Protein AF-A0A431HQ38-F1 (afdb_monomer_lite)

Foldseek 3Di:
DDPVVQVVCQVQAQFWKFWDFPDDDCPPPDPVLVRQLRIFHFNDGDQQFTWGQRLAQRDIDTDGPVGTPDIGGDDDDDPPDPCNVVVVVVLVPDDPVRRDPDQDRDNPDPPDHPNDDPVVVVVVVVVVVVVVVVVVVD

Secondary structure (DSSP, 8-state):
--HHHHHHHGGGTTSEEEEEES----TT--HHHHHHTTEEEEEEE-SSEEEEE-TTT--EEEEETTTEEEEEEPP---TTSTTHHHHHHHHHHS-TTT--------SS-GGG-TT--HHHHHHHHHHHHHHHHHHHT-

pLDDT: mean 79.48, std 13.46, range [48.28, 95.94]

Sequence (138 aa):
MKLTTIKKLQQLTNKVCSVLTTSVAKGNFTDNQFADFFVGIVDEINEDGVWLRHPMTNCLSFFSINHVVAVLEEQVIDQKDEKYEEILTEVKKAPPEQQVNIIPVDIQNKNNSPYIDPDIMENLSNQAKEIRQKMIRK

Structure (mmCIF, N/CA/C/O backbone):
data_AF-A0A431HQ38-F1
#
_entry.id   AF-A0A431HQ38-F1
#
loop_
_atom_site.group_PDB
_atom_site.id
_atom_site.type_symbol
_atom_site.label_atom_id
_atom_site.label_alt_id
_atom_site.label_comp_id
_atom_site.label_asym_id
_atom_site.label_entity_id
_atom_site.label_seq_id
_atom_site.pdbx_PDB_ins_code
_atom_site.Cartn_x
_atom_site.Cartn_y
_atom_site.Cartn_z
_atom_site.occupancy
_atom_site.B_iso_or_equiv
_atom_site.auth_seq_id
_atom_site.auth_comp_id
_atom_site.auth_asym_id
_atom_site.auth_atom_id
_atom_site.pdbx_PDB_model_num
ATOM 1 N N . MET A 1 1 ? -5.292 -5.791 16.626 1.00 75.81 1 MET A N 1
ATOM 2 C CA . MET A 1 1 ? -5.382 -4.315 16.779 1.00 75.81 1 MET A CA 1
ATOM 3 C C . MET A 1 1 ? -6.708 -3.961 17.465 1.00 75.81 1 MET A C 1
ATOM 5 O O . MET A 1 1 ? -7.625 -4.763 17.369 1.00 75.81 1 MET A O 1
ATOM 9 N N . LYS A 1 2 ? -6.846 -2.843 18.198 1.00 84.06 2 LYS A N 1
ATOM 10 C CA . LYS A 1 2 ? -8.140 -2.473 18.827 1.00 84.06 2 LYS A CA 1
ATOM 11 C C . LYS A 1 2 ? -9.079 -1.829 17.795 1.00 84.06 2 LYS A C 1
ATOM 13 O O . LYS A 1 2 ? -8.612 -1.056 16.964 1.00 84.06 2 LYS A O 1
ATOM 18 N N . LEU A 1 3 ? -10.394 -2.047 17.909 1.00 81.38 3 LEU A N 1
ATOM 19 C CA . LEU A 1 3 ? -11.408 -1.458 17.011 1.00 81.38 3 LEU A CA 1
ATOM 20 C C . LEU A 1 3 ? -11.329 0.080 16.939 1.00 81.38 3 LEU A C 1
ATOM 22 O O . LEU A 1 3 ? -11.516 0.683 15.886 1.00 81.38 3 LEU A O 1
ATOM 26 N N . THR A 1 4 ? -11.005 0.732 18.056 1.00 88.94 4 THR A N 1
ATOM 27 C CA . THR A 1 4 ? -10.817 2.190 18.116 1.00 88.94 4 THR A CA 1
ATOM 28 C C . THR A 1 4 ? -9.626 2.674 17.290 1.00 88.94 4 THR A C 1
ATOM 30 O O . THR A 1 4 ? -9.673 3.777 16.752 1.00 88.94 4 THR A O 1
ATOM 33 N N . THR A 1 5 ? -8.575 1.862 17.166 1.00 88.75 5 THR A N 1
ATOM 34 C CA . THR A 1 5 ? -7.416 2.151 16.314 1.00 88.75 5 THR A CA 1
ATOM 35 C C . THR A 1 5 ? -7.789 2.024 14.841 1.00 88.75 5 THR A C 1
ATOM 37 O O . THR A 1 5 ? -7.474 2.922 14.070 1.00 88.75 5 THR A O 1
ATOM 40 N N . ILE A 1 6 ? -8.531 0.977 14.465 1.00 88.94 6 ILE A N 1
ATOM 41 C CA . ILE A 1 6 ? -8.977 0.755 13.078 1.00 88.94 6 ILE A CA 1
ATOM 42 C C . ILE A 1 6 ? -9.826 1.934 12.588 1.00 88.94 6 ILE A C 1
ATOM 44 O O . ILE A 1 6 ? -9.550 2.488 11.530 1.00 88.94 6 ILE A O 1
ATOM 48 N N . LYS A 1 7 ? -10.776 2.413 13.405 1.00 89.88 7 LYS A N 1
ATOM 49 C CA . LYS A 1 7 ? -11.588 3.599 13.070 1.00 89.88 7 LYS A CA 1
ATOM 50 C C . LYS A 1 7 ? -10.761 4.863 12.821 1.00 89.88 7 LYS A C 1
ATOM 52 O O . LYS A 1 7 ? -11.152 5.696 12.012 1.00 89.88 7 LYS A O 1
ATOM 57 N N . LYS A 1 8 ? -9.636 5.031 13.523 1.00 91.81 8 LYS A N 1
ATOM 58 C CA . LYS A 1 8 ? -8.722 6.155 13.275 1.00 91.81 8 LYS A CA 1
ATOM 59 C C . LYS A 1 8 ? -7.939 5.956 11.982 1.00 91.81 8 LYS A C 1
ATOM 61 O O . LYS A 1 8 ? -7.826 6.894 11.208 1.00 91.81 8 LYS A O 1
ATOM 66 N N . LEU A 1 9 ? -7.450 4.743 11.728 1.00 92.06 9 LEU A N 1
ATOM 67 C CA . LEU A 1 9 ? -6.717 4.427 10.500 1.00 92.06 9 LEU A CA 1
ATOM 68 C C . LEU A 1 9 ? -7.579 4.597 9.246 1.00 92.06 9 LEU A C 1
ATOM 70 O O . LEU A 1 9 ? -7.068 5.037 8.228 1.00 92.06 9 LEU A O 1
ATOM 74 N N . GLN A 1 10 ? -8.888 4.359 9.325 1.00 93.69 10 GLN A N 1
ATOM 75 C CA . GLN A 1 10 ? -9.813 4.606 8.211 1.00 93.69 10 GLN A CA 1
ATOM 76 C C . GLN A 1 10 ? -9.812 6.062 7.705 1.00 93.69 10 GLN A C 1
ATOM 78 O O . GLN A 1 10 ? -10.185 6.301 6.559 1.00 93.69 10 GLN A O 1
ATOM 83 N N . GLN A 1 11 ? -9.338 7.034 8.496 1.00 94.00 11 GLN A N 1
ATOM 84 C CA . GLN A 1 11 ? -9.140 8.421 8.044 1.00 94.00 11 GLN A CA 1
ATOM 85 C C . GLN A 1 11 ? -8.023 8.567 6.994 1.00 94.00 11 GLN A C 1
ATOM 87 O O . GLN A 1 11 ? -7.923 9.612 6.353 1.00 94.00 11 GLN A O 1
ATOM 92 N N . LEU A 1 12 ? -7.189 7.538 6.825 1.00 94.62 12 LEU A N 1
ATOM 93 C CA . LEU A 1 12 ? -6.122 7.473 5.827 1.00 94.62 12 LEU A CA 1
ATOM 94 C C . LEU A 1 12 ? -6.613 6.967 4.465 1.00 94.62 12 LEU A C 1
ATOM 96 O O . LEU A 1 12 ? -5.840 6.947 3.515 1.00 94.62 12 LEU A O 1
ATOM 100 N N . THR A 1 13 ? -7.884 6.574 4.344 1.00 95.00 13 THR A N 1
ATOM 101 C CA . THR A 1 13 ? -8.467 6.142 3.065 1.00 95.00 13 THR A CA 1
ATOM 102 C C . THR A 1 13 ? -8.339 7.248 2.013 1.00 95.00 13 THR A C 1
ATOM 104 O O . THR A 1 13 ? -8.597 8.417 2.301 1.00 95.00 13 THR A O 1
ATOM 107 N N . ASN A 1 14 ? -7.966 6.874 0.789 1.00 92.44 14 ASN A N 1
ATOM 108 C CA . ASN A 1 14 ? -7.625 7.743 -0.343 1.00 92.44 14 ASN A CA 1
ATOM 109 C C . ASN A 1 14 ? -6.375 8.619 -0.157 1.00 92.44 14 ASN A C 1
ATOM 111 O O . ASN A 1 14 ? -6.129 9.503 -0.978 1.00 92.44 14 ASN A O 1
ATOM 115 N N . LYS A 1 15 ? -5.571 8.394 0.886 1.00 92.00 15 LYS A N 1
ATOM 116 C CA . LYS A 1 15 ? -4.282 9.072 1.062 1.00 92.00 15 LYS A CA 1
ATOM 117 C C . LYS A 1 15 ? -3.131 8.192 0.597 1.00 92.00 15 LYS A C 1
ATOM 119 O O . LYS A 1 15 ? -3.235 6.968 0.633 1.00 92.00 15 LYS A O 1
ATOM 124 N N . VAL A 1 16 ? -2.024 8.815 0.193 1.00 92.12 16 VAL A N 1
ATOM 125 C CA . VAL A 1 16 ? -0.766 8.097 -0.050 1.00 92.12 16 VAL A CA 1
ATOM 126 C C . VAL A 1 16 ? -0.161 7.746 1.301 1.00 92.12 16 VAL A C 1
ATOM 128 O O . VAL A 1 16 ? -0.017 8.610 2.167 1.00 92.12 16 VAL A O 1
ATOM 131 N N . CYS A 1 17 ? 0.131 6.470 1.511 1.00 94.31 17 CYS A N 1
ATOM 132 C CA . CYS A 1 17 ? 0.670 5.964 2.760 1.00 94.31 17 CYS A CA 1
ATOM 133 C C . CYS A 1 17 ? 1.752 4.914 2.524 1.00 94.31 17 CYS A C 1
ATOM 135 O O . CYS A 1 17 ? 1.700 4.157 1.554 1.00 94.31 17 CYS A O 1
ATOM 137 N N . SER A 1 18 ? 2.659 4.824 3.490 1.00 93.81 18 SER A N 1
ATOM 138 C CA . SER A 1 18 ? 3.622 3.740 3.643 1.00 93.81 18 SER A CA 1
ATOM 139 C C . SER A 1 18 ? 3.155 2.754 4.709 1.00 93.81 18 SER A C 1
ATOM 141 O O . SER A 1 18 ? 2.816 3.145 5.831 1.00 93.81 18 SER A O 1
ATOM 143 N N . VAL A 1 19 ? 3.155 1.461 4.386 1.00 93.94 19 VAL A N 1
ATOM 144 C CA . VAL A 1 19 ? 2.793 0.378 5.311 1.00 93.94 19 VAL A CA 1
ATOM 145 C C . VAL A 1 19 ? 4.047 -0.352 5.773 1.00 93.94 19 VAL A C 1
ATOM 147 O O . VAL A 1 19 ? 4.704 -1.054 5.009 1.00 93.94 19 VAL A O 1
ATOM 150 N N . LEU A 1 20 ? 4.362 -0.236 7.061 1.00 91.19 20 LEU A N 1
ATOM 151 C CA . LEU A 1 20 ? 5.479 -0.948 7.673 1.00 91.19 20 LEU A CA 1
ATOM 152 C C . LEU A 1 20 ? 5.019 -2.312 8.172 1.00 91.19 20 LEU A C 1
ATOM 154 O O . LEU A 1 20 ? 4.028 -2.421 8.900 1.00 91.19 20 LEU A O 1
ATOM 158 N N . THR A 1 21 ? 5.772 -3.350 7.822 1.00 90.94 21 THR A N 1
ATOM 159 C CA . THR A 1 21 ? 5.469 -4.733 8.196 1.00 90.94 21 THR A CA 1
ATOM 160 C C . THR A 1 21 ? 6.606 -5.370 8.987 1.00 90.94 21 THR A C 1
ATOM 162 O O . THR A 1 21 ? 7.739 -4.898 8.972 1.00 90.94 21 THR A O 1
ATOM 165 N N . THR A 1 22 ? 6.292 -6.441 9.713 1.00 87.75 22 THR A N 1
ATOM 166 C CA . THR A 1 22 ? 7.256 -7.160 10.567 1.00 87.75 22 THR A CA 1
ATOM 167 C C . THR A 1 22 ? 8.409 -7.806 9.788 1.00 87.75 22 THR A C 1
ATOM 169 O O . THR A 1 22 ? 9.554 -7.720 10.227 1.00 87.75 22 THR A O 1
ATOM 172 N N . SER A 1 23 ? 8.134 -8.444 8.646 1.00 80.31 23 SER A N 1
ATOM 173 C CA . SER A 1 23 ? 9.159 -9.003 7.752 1.00 80.31 23 SER A CA 1
ATOM 174 C C . SER A 1 23 ? 8.572 -9.407 6.400 1.00 80.31 23 SER A C 1
ATOM 176 O O . SER A 1 23 ? 7.583 -10.140 6.362 1.00 80.31 23 SER A O 1
ATOM 178 N N . VAL A 1 24 ? 9.229 -9.029 5.302 1.00 77.62 24 VAL A N 1
ATOM 179 C CA . VAL A 1 24 ? 8.915 -9.508 3.946 1.00 77.62 24 VAL A CA 1
ATOM 180 C C . VAL A 1 24 ? 10.214 -9.887 3.245 1.00 77.62 24 VAL A C 1
ATOM 182 O O . VAL A 1 24 ? 11.221 -9.188 3.354 1.00 77.62 24 VAL A O 1
ATOM 185 N N . ALA A 1 25 ? 10.213 -11.018 2.541 1.00 76.38 25 ALA A N 1
ATOM 186 C CA . ALA A 1 25 ? 11.379 -11.462 1.794 1.00 76.38 25 ALA A CA 1
ATOM 187 C C . ALA A 1 25 ? 11.615 -10.552 0.577 1.00 76.38 25 ALA A C 1
ATOM 189 O O . ALA A 1 25 ? 10.769 -10.459 -0.309 1.00 76.38 25 ALA A O 1
ATOM 190 N N . LYS A 1 26 ? 12.793 -9.923 0.518 1.00 72.19 26 LYS A N 1
ATOM 191 C CA . LYS A 1 26 ? 13.219 -9.061 -0.598 1.00 72.19 26 LYS A CA 1
ATOM 192 C C . LYS A 1 26 ? 13.561 -9.835 -1.875 1.00 72.19 26 LYS A C 1
ATOM 194 O O . LYS A 1 26 ? 13.407 -9.296 -2.960 1.00 72.19 26 LYS A O 1
ATOM 199 N N . GLY A 1 27 ? 13.967 -11.101 -1.735 1.00 71.69 27 GLY A N 1
ATOM 200 C CA . GLY A 1 27 ? 14.120 -12.113 -2.791 1.00 71.69 27 GLY A CA 1
ATOM 201 C C . GLY A 1 27 ? 14.610 -11.608 -4.152 1.00 71.69 27 GLY A C 1
ATOM 202 O O . GLY A 1 27 ? 15.807 -11.583 -4.406 1.00 71.69 27 GLY A O 1
ATOM 203 N N . ASN A 1 28 ? 13.663 -11.249 -5.021 1.00 68.44 28 ASN A N 1
ATOM 204 C CA . ASN A 1 28 ? 13.898 -10.924 -6.430 1.00 68.44 28 ASN A CA 1
ATOM 205 C C . ASN A 1 28 ? 13.716 -9.434 -6.765 1.00 68.44 28 ASN A C 1
ATOM 207 O O . ASN A 1 28 ? 13.685 -9.078 -7.940 1.00 68.44 28 ASN A O 1
ATOM 211 N N . PHE A 1 29 ? 13.551 -8.570 -5.764 1.00 71.31 29 PHE A N 1
ATOM 212 C CA . PHE A 1 29 ? 13.288 -7.150 -5.968 1.00 71.31 29 PHE A CA 1
ATOM 213 C C . PHE A 1 29 ? 14.543 -6.317 -5.723 1.00 71.31 29 PHE A C 1
ATOM 215 O O . PHE A 1 29 ? 15.269 -6.522 -4.746 1.00 71.31 29 PHE A O 1
ATOM 222 N N . THR A 1 30 ? 14.774 -5.337 -6.597 1.00 76.81 30 THR A N 1
ATOM 223 C CA . THR A 1 30 ? 15.723 -4.254 -6.307 1.00 76.81 30 THR A CA 1
ATOM 224 C C . THR A 1 30 ? 15.251 -3.455 -5.091 1.00 76.81 30 THR A C 1
ATOM 226 O O . THR A 1 30 ? 14.068 -3.463 -4.763 1.00 76.81 30 THR A O 1
ATOM 229 N N . ASP A 1 31 ? 16.155 -2.749 -4.415 1.00 74.38 31 ASP A N 1
ATOM 230 C CA . ASP A 1 31 ? 15.838 -1.939 -3.230 1.00 74.38 31 ASP A CA 1
ATOM 231 C C . ASP A 1 31 ? 14.709 -0.940 -3.496 1.00 74.38 31 ASP A C 1
ATOM 233 O O . ASP A 1 31 ? 13.790 -0.835 -2.689 1.00 74.38 31 ASP A O 1
ATOM 237 N N . ASN A 1 32 ? 14.736 -0.288 -4.661 1.00 73.62 32 ASN A N 1
ATOM 238 C CA . ASN A 1 32 ? 13.708 0.667 -5.070 1.00 73.62 32 ASN A CA 1
ATOM 239 C C . ASN A 1 32 ? 12.363 -0.023 -5.317 1.00 73.62 32 ASN A C 1
ATOM 241 O O . ASN A 1 32 ? 11.357 0.387 -4.755 1.00 73.62 32 ASN A O 1
ATOM 245 N N . GLN A 1 33 ? 12.344 -1.118 -6.089 1.00 70.44 33 GLN A N 1
ATOM 246 C CA . GLN A 1 33 ? 11.110 -1.882 -6.307 1.00 70.44 33 GLN A CA 1
ATOM 247 C C . GLN A 1 33 ? 10.543 -2.403 -4.987 1.00 70.44 33 GLN A C 1
ATOM 249 O O . GLN A 1 33 ? 9.338 -2.360 -4.779 1.00 70.44 33 GLN A O 1
ATOM 254 N N . PHE A 1 34 ? 11.412 -2.885 -4.096 1.00 78.44 34 PHE A N 1
ATOM 255 C CA . PHE A 1 34 ? 11.019 -3.407 -2.798 1.00 78.44 34 PHE A CA 1
ATOM 256 C C . PHE A 1 34 ? 10.423 -2.320 -1.904 1.00 78.44 34 PHE A C 1
ATOM 258 O O . PHE A 1 34 ? 9.400 -2.571 -1.279 1.00 78.44 34 PHE A O 1
ATOM 265 N N . ALA A 1 35 ? 11.025 -1.129 -1.859 1.00 76.81 35 ALA A N 1
ATOM 266 C CA . ALA A 1 35 ? 10.485 0.009 -1.120 1.00 76.81 35 ALA A CA 1
ATOM 267 C C . ALA A 1 35 ? 9.114 0.439 -1.670 1.00 76.81 35 ALA A C 1
ATOM 269 O O . ALA A 1 35 ? 8.172 0.607 -0.895 1.00 76.81 35 ALA A O 1
ATOM 270 N N . ASP A 1 36 ? 8.974 0.504 -2.995 1.00 78.81 36 ASP A N 1
ATOM 271 C CA . ASP A 1 36 ? 7.746 0.947 -3.665 1.00 78.81 36 ASP A CA 1
ATOM 272 C C . ASP A 1 36 ? 6.552 0.010 -3.428 1.00 78.81 36 ASP A C 1
ATOM 274 O O . ASP A 1 36 ? 5.406 0.453 -3.462 1.00 78.81 36 ASP A O 1
ATOM 278 N N . PHE A 1 37 ? 6.778 -1.269 -3.098 1.00 81.31 37 PHE A N 1
ATOM 279 C CA . PHE A 1 37 ? 5.686 -2.186 -2.739 1.00 81.31 37 PHE A CA 1
ATOM 280 C C . PHE A 1 37 ? 4.918 -1.768 -1.488 1.00 81.31 37 PHE A C 1
ATOM 282 O O . PHE A 1 37 ? 3.747 -2.129 -1.348 1.00 81.31 37 PHE A O 1
ATOM 289 N N . PHE A 1 38 ? 5.568 -1.051 -0.574 1.00 88.94 38 PHE A N 1
ATOM 290 C CA . PHE A 1 38 ? 4.981 -0.655 0.703 1.00 88.94 38 PHE A CA 1
ATOM 291 C C . PHE A 1 38 ? 4.325 0.721 0.651 1.00 88.94 38 PHE A C 1
ATOM 293 O O . PHE A 1 38 ? 3.681 1.100 1.629 1.00 88.94 38 PHE A O 1
ATOM 300 N N . VAL A 1 39 ? 4.453 1.439 -0.468 1.00 90.25 39 VAL A N 1
ATOM 301 C CA . VAL A 1 39 ? 3.892 2.776 -0.663 1.00 90.25 39 VAL A CA 1
ATOM 302 C C . VAL A 1 39 ? 2.717 2.707 -1.631 1.00 90.25 39 VAL A C 1
ATOM 304 O O . VAL A 1 39 ? 2.803 2.139 -2.720 1.00 90.25 39 VAL A O 1
ATOM 307 N N . GLY A 1 40 ? 1.590 3.302 -1.260 1.00 92.50 40 GLY A N 1
ATOM 308 C CA . GLY A 1 40 ? 0.427 3.331 -2.137 1.00 92.50 40 GLY A CA 1
ATOM 309 C C . GLY A 1 40 ? -0.710 4.196 -1.632 1.00 92.50 40 GLY A C 1
ATOM 310 O O . GLY A 1 40 ? -0.699 4.681 -0.505 1.00 92.50 40 GLY A O 1
ATOM 311 N N . ILE A 1 41 ? -1.710 4.386 -2.485 1.00 94.44 41 ILE A N 1
ATOM 312 C CA . ILE A 1 41 ? -2.972 5.018 -2.109 1.00 94.44 41 ILE A CA 1
ATOM 313 C C . ILE A 1 41 ? -3.786 3.990 -1.325 1.00 94.44 41 ILE A C 1
ATOM 315 O O . ILE A 1 41 ? -3.988 2.874 -1.802 1.00 94.44 41 ILE A O 1
ATOM 319 N N . VAL A 1 42 ? -4.241 4.343 -0.127 1.00 95.69 42 VAL A N 1
ATOM 320 C CA . VAL A 1 42 ? -5.071 3.455 0.693 1.00 95.69 42 VAL A CA 1
ATOM 321 C C . VAL A 1 42 ? -6.460 3.330 0.072 1.00 95.69 42 VAL A C 1
ATOM 323 O O . VAL A 1 42 ? -7.222 4.294 0.072 1.00 95.69 42 VAL A O 1
ATOM 326 N N . ASP A 1 43 ? -6.806 2.136 -0.399 1.00 94.56 43 ASP A N 1
ATOM 327 C CA . ASP A 1 43 ? -8.150 1.829 -0.898 1.00 94.56 43 ASP A CA 1
ATOM 328 C C . ASP A 1 43 ? -9.104 1.528 0.270 1.00 94.56 43 ASP A C 1
ATOM 330 O O . ASP A 1 43 ? -10.214 2.052 0.325 1.00 94.56 43 ASP A O 1
ATOM 334 N N . GLU A 1 44 ? -8.671 0.702 1.229 1.00 95.56 44 GLU A N 1
ATOM 335 C CA . GLU A 1 44 ? -9.493 0.293 2.373 1.00 95.56 44 GLU A CA 1
ATOM 336 C C . GLU A 1 44 ? -8.629 -0.127 3.572 1.00 95.56 44 GLU A C 1
ATOM 338 O O . GLU A 1 44 ? -7.578 -0.751 3.411 1.00 95.56 44 GLU A O 1
ATOM 343 N N . ILE A 1 45 ? -9.103 0.170 4.789 1.00 95.00 45 ILE A N 1
ATOM 344 C CA . ILE A 1 45 ? -8.564 -0.381 6.041 1.00 95.00 45 ILE A CA 1
ATOM 345 C C . ILE A 1 45 ? -9.703 -0.968 6.872 1.00 95.00 45 ILE A C 1
ATOM 347 O O . ILE A 1 45 ? -10.645 -0.261 7.254 1.00 95.00 45 ILE A O 1
ATOM 351 N N . ASN A 1 46 ? -9.592 -2.252 7.198 1.00 93.94 46 ASN A N 1
ATOM 352 C CA . ASN A 1 46 ? -10.578 -2.983 7.985 1.00 93.94 46 ASN A CA 1
ATOM 353 C C . ASN A 1 46 ? -9.904 -3.972 8.959 1.00 93.94 46 ASN A C 1
ATOM 355 O O . ASN A 1 46 ? -8.709 -3.875 9.246 1.00 93.94 46 ASN A O 1
ATOM 359 N N . GLU A 1 47 ? -10.692 -4.873 9.544 1.00 92.12 47 GLU A N 1
ATOM 360 C CA . GLU A 1 47 ? -10.200 -5.861 10.511 1.00 92.12 47 GLU A CA 1
ATOM 361 C C . GLU A 1 47 ? -9.304 -6.931 9.876 1.00 92.12 47 GLU A C 1
ATOM 363 O O . GLU A 1 47 ? -8.473 -7.505 10.578 1.00 92.12 47 GLU A O 1
ATOM 368 N N . ASP A 1 48 ? -9.411 -7.155 8.565 1.00 92.69 48 ASP A N 1
ATOM 369 C CA . ASP A 1 48 ? -8.581 -8.116 7.840 1.00 92.69 48 ASP A CA 1
ATOM 370 C C . ASP A 1 48 ? -7.212 -7.517 7.500 1.00 92.69 48 ASP A C 1
ATOM 372 O O . ASP A 1 48 ? -6.179 -8.198 7.584 1.00 92.69 48 ASP A O 1
ATOM 376 N N . GLY A 1 49 ? -7.174 -6.228 7.151 1.00 94.25 49 GLY A N 1
ATOM 377 C CA . GLY A 1 49 ? -5.930 -5.561 6.799 1.00 94.25 49 GLY A CA 1
ATOM 378 C C . GLY A 1 49 ? -6.073 -4.225 6.085 1.00 94.25 49 GLY A C 1
ATOM 379 O O . GLY A 1 49 ? -7.060 -3.504 6.232 1.00 94.25 49 GLY A O 1
ATOM 380 N N . VAL A 1 50 ? -5.022 -3.901 5.335 1.00 95.81 50 VAL A N 1
ATOM 381 C CA . VAL A 1 50 ? -4.872 -2.675 4.551 1.00 95.81 50 VAL A CA 1
ATOM 382 C C . VAL A 1 50 ? -4.757 -3.049 3.080 1.00 95.81 50 VAL A C 1
ATOM 384 O O . VAL A 1 50 ? -3.867 -3.814 2.700 1.00 95.81 50 VAL A O 1
ATOM 387 N N . TRP A 1 51 ? -5.635 -2.486 2.261 1.00 95.94 51 TRP A N 1
ATOM 388 C CA . TRP A 1 51 ? -5.546 -2.536 0.810 1.00 95.94 51 TRP A CA 1
ATOM 389 C C . TRP A 1 51 ? -4.907 -1.250 0.305 1.00 95.94 51 TRP A C 1
ATOM 391 O O . TRP A 1 51 ? -5.382 -0.153 0.605 1.00 95.94 51 TRP A O 1
ATOM 401 N N . LEU A 1 52 ? -3.833 -1.392 -0.464 1.00 94.81 52 LEU A N 1
ATOM 402 C CA . LEU A 1 52 ? -3.178 -0.292 -1.155 1.00 94.81 52 LEU A CA 1
ATOM 403 C C . LEU A 1 52 ? -3.298 -0.467 -2.662 1.00 94.81 52 LEU A C 1
ATOM 405 O O . LEU A 1 52 ? -3.286 -1.584 -3.182 1.00 94.81 52 LEU A O 1
ATOM 409 N N . ARG A 1 53 ? -3.299 0.657 -3.362 1.00 93.25 53 ARG A N 1
ATOM 410 C CA . ARG A 1 53 ? -3.155 0.738 -4.805 1.00 93.25 53 ARG A CA 1
ATOM 411 C C . ARG A 1 53 ? -1.891 1.510 -5.143 1.00 93.25 53 ARG A C 1
ATOM 413 O O . ARG A 1 53 ? -1.725 2.656 -4.726 1.00 93.25 53 ARG A O 1
ATOM 420 N N . HIS A 1 54 ? -1.001 0.895 -5.910 1.00 89.00 54 HIS A N 1
ATOM 421 C CA . HIS A 1 54 ? 0.222 1.555 -6.346 1.00 89.00 54 HIS A CA 1
ATOM 422 C C . HIS A 1 54 ? -0.125 2.729 -7.283 1.00 89.00 54 HIS A C 1
ATOM 424 O O . HIS A 1 54 ? -0.862 2.525 -8.255 1.00 89.00 54 HIS A O 1
ATOM 430 N N . PRO A 1 55 ? 0.393 3.944 -7.036 1.00 83.19 55 PRO A N 1
ATOM 431 C CA . PRO A 1 55 ? -0.081 5.162 -7.694 1.00 83.19 55 PRO A CA 1
ATOM 432 C C . PRO A 1 55 ? 0.207 5.188 -9.203 1.00 83.19 55 PRO A C 1
ATOM 434 O O . PRO A 1 55 ? -0.541 5.801 -9.958 1.00 83.19 55 PRO A O 1
ATOM 437 N N . MET A 1 56 ? 1.251 4.484 -9.658 1.00 80.06 56 MET A N 1
ATOM 438 C CA . MET A 1 56 ? 1.629 4.428 -11.076 1.00 80.06 56 MET A CA 1
ATOM 439 C C . MET A 1 56 ? 0.998 3.278 -11.848 1.00 80.06 56 MET A C 1
ATOM 441 O O . MET A 1 56 ? 0.475 3.436 -12.948 1.00 80.06 56 MET A O 1
ATOM 445 N N . THR A 1 57 ? 1.077 2.081 -11.282 1.00 80.38 57 THR A N 1
ATOM 446 C CA . THR A 1 57 ? 0.704 0.847 -11.985 1.00 80.38 57 THR A CA 1
ATOM 447 C C . THR A 1 57 ? -0.744 0.460 -11.721 1.00 80.38 57 THR A C 1
ATOM 449 O O . THR A 1 57 ? -1.277 -0.404 -12.412 1.00 80.38 57 THR A O 1
ATOM 452 N N . ASN A 1 58 ? -1.395 1.088 -10.734 1.00 82.31 58 ASN A N 1
ATOM 453 C CA . ASN A 1 58 ? -2.681 0.668 -10.180 1.00 82.31 58 ASN A CA 1
ATOM 454 C C . ASN A 1 58 ? -2.696 -0.792 -9.688 1.00 82.31 58 ASN A C 1
ATOM 456 O O . ASN A 1 58 ? -3.769 -1.370 -9.517 1.00 82.31 58 ASN A O 1
ATOM 460 N N . CYS A 1 59 ? -1.524 -1.394 -9.451 1.00 84.31 59 CYS A N 1
ATOM 461 C CA . CYS A 1 59 ? -1.432 -2.717 -8.847 1.00 84.31 59 CYS A CA 1
ATOM 462 C C . CYS A 1 59 ? -1.976 -2.673 -7.419 1.00 84.31 59 CYS A C 1
ATOM 464 O O . CYS A 1 59 ? -1.679 -1.750 -6.662 1.00 84.31 59 CYS A O 1
ATOM 466 N N . LEU A 1 60 ? -2.762 -3.685 -7.069 1.00 90.00 60 LEU A N 1
ATOM 467 C CA . LEU A 1 60 ? -3.354 -3.827 -5.750 1.00 90.00 60 LEU A CA 1
ATOM 468 C C . LEU A 1 60 ? -2.411 -4.631 -4.845 1.00 90.00 60 LEU A C 1
ATOM 470 O O . LEU A 1 60 ? -1.945 -5.702 -5.238 1.00 90.00 60 LEU A O 1
ATOM 474 N N . SER A 1 61 ? -2.188 -4.145 -3.630 1.00 90.50 61 SER A N 1
ATOM 475 C CA . SER A 1 61 ? -1.406 -4.809 -2.587 1.00 90.50 61 SER A CA 1
ATOM 476 C C . SER A 1 61 ? -2.263 -4.978 -1.336 1.00 90.50 61 SER A C 1
ATOM 478 O O . SER A 1 61 ? -3.026 -4.083 -0.976 1.00 90.50 61 SER A O 1
ATOM 480 N N . PHE A 1 62 ? -2.127 -6.117 -0.656 1.00 93.62 62 PHE A N 1
ATOM 481 C CA . PHE A 1 62 ? -2.825 -6.399 0.598 1.00 93.62 62 PHE A CA 1
ATOM 482 C C . PHE A 1 62 ? -1.840 -6.692 1.721 1.00 93.62 62 PHE A C 1
ATOM 484 O O . PHE A 1 62 ? -0.941 -7.522 1.569 1.00 93.62 62 PHE A O 1
ATOM 491 N N . PHE A 1 63 ? -2.068 -6.067 2.873 1.00 93.62 63 PHE A N 1
ATOM 492 C CA . PHE A 1 63 ? -1.289 -6.277 4.084 1.00 93.62 63 PHE A CA 1
ATOM 493 C C . PHE A 1 63 ? -2.205 -6.711 5.221 1.00 93.62 63 PHE A C 1
ATOM 495 O O . PHE A 1 63 ? -3.006 -5.921 5.719 1.00 93.62 63 PHE A O 1
ATOM 502 N N . SER A 1 64 ? -2.067 -7.962 5.662 1.00 93.69 64 SER A N 1
ATOM 503 C CA . SER A 1 64 ? -2.847 -8.474 6.791 1.00 93.69 64 SER A CA 1
ATOM 504 C C . SER A 1 64 ? -2.545 -7.693 8.069 1.00 93.69 64 SER A C 1
ATOM 506 O O . SER A 1 64 ? -1.378 -7.481 8.415 1.00 93.69 64 SER A O 1
ATOM 508 N N . ILE A 1 65 ? -3.592 -7.340 8.821 1.00 92.12 65 ILE A N 1
ATOM 509 C CA . ILE A 1 65 ? -3.491 -6.517 10.036 1.00 92.12 65 ILE A CA 1
ATOM 510 C C . ILE A 1 65 ? -2.531 -7.097 11.087 1.00 92.12 65 ILE A C 1
ATOM 512 O O . ILE A 1 65 ? -1.965 -6.357 11.888 1.00 92.12 65 ILE A O 1
ATOM 516 N N . ASN A 1 66 ? -2.337 -8.421 11.082 1.00 91.38 66 ASN A N 1
ATOM 517 C CA . ASN A 1 66 ? -1.468 -9.133 12.021 1.00 91.38 66 ASN A CA 1
ATOM 518 C C . ASN A 1 66 ? 0.022 -8.866 11.779 1.00 91.38 66 ASN A C 1
ATOM 520 O O . ASN A 1 66 ? 0.829 -9.038 12.690 1.00 91.38 66 ASN A O 1
ATOM 524 N N . HIS A 1 67 ? 0.386 -8.452 10.565 1.00 91.69 67 HIS A N 1
ATOM 525 C CA . HIS A 1 67 ? 1.769 -8.187 10.175 1.00 91.69 67 HIS A CA 1
ATOM 526 C C . HIS A 1 67 ? 2.067 -6.701 9.987 1.00 91.69 67 HIS A C 1
ATOM 528 O O . HIS A 1 67 ? 3.238 -6.353 9.827 1.00 91.69 67 HIS A O 1
ATOM 534 N N . VAL A 1 68 ? 1.042 -5.844 10.033 1.00 91.88 68 VAL A N 1
ATOM 535 C CA . VAL A 1 68 ? 1.174 -4.387 9.957 1.00 91.88 68 VAL A CA 1
ATOM 536 C C . VAL A 1 68 ? 1.632 -3.839 11.306 1.00 91.88 68 VAL A C 1
ATOM 538 O O . VAL A 1 68 ? 0.965 -4.000 12.327 1.00 91.88 68 VAL A O 1
ATOM 541 N N . VAL A 1 69 ? 2.774 -3.160 11.291 1.00 92.06 69 VAL A N 1
ATOM 542 C CA . VAL A 1 69 ? 3.351 -2.467 12.448 1.00 92.06 69 VAL A CA 1
ATOM 543 C C . VAL A 1 69 ? 2.859 -1.023 12.495 1.00 92.06 69 VAL A C 1
ATOM 545 O O . VAL A 1 69 ? 2.449 -0.546 13.553 1.00 92.06 69 VAL A O 1
ATOM 548 N N . ALA A 1 70 ? 2.871 -0.333 11.352 1.00 91.25 70 ALA A N 1
ATOM 549 C CA . ALA A 1 70 ? 2.432 1.054 11.235 1.00 91.25 70 ALA A CA 1
ATOM 550 C C . ALA A 1 70 ? 1.924 1.366 9.822 1.00 91.25 70 ALA A C 1
ATOM 552 O O . ALA A 1 70 ? 2.347 0.742 8.850 1.00 91.25 70 ALA A O 1
ATOM 553 N N . VAL A 1 71 ? 1.046 2.364 9.731 1.00 94.12 71 VAL A N 1
ATOM 554 C CA . VAL A 1 71 ? 0.636 3.006 8.477 1.00 94.12 71 VAL A CA 1
ATOM 555 C C . VAL A 1 71 ? 0.934 4.491 8.634 1.00 94.12 71 VAL A C 1
ATOM 557 O O . VAL A 1 71 ? 0.469 5.108 9.595 1.00 94.12 71 VAL A O 1
ATOM 560 N N . LEU A 1 72 ? 1.757 5.035 7.745 1.00 94.19 72 LEU A N 1
ATOM 561 C CA . LEU A 1 72 ? 2.261 6.405 7.801 1.00 94.19 72 LEU A CA 1
ATOM 562 C C . LEU A 1 72 ? 1.750 7.165 6.581 1.00 94.19 72 LEU A C 1
ATOM 564 O O . LEU A 1 72 ? 1.881 6.669 5.471 1.00 94.19 72 LEU A O 1
ATOM 568 N N . GLU A 1 73 ? 1.170 8.345 6.782 1.00 92.81 73 GLU A N 1
ATOM 569 C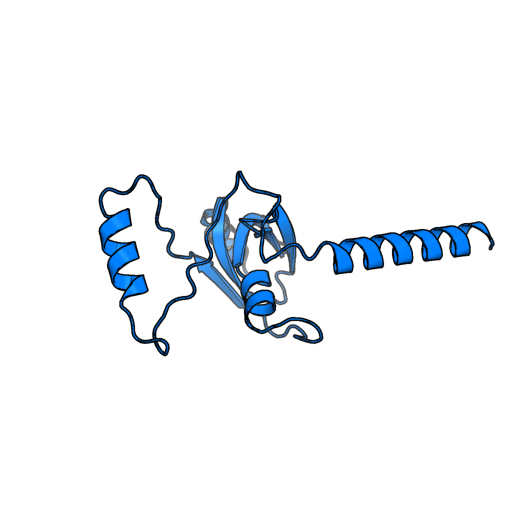 CA . GLU A 1 73 ? 0.779 9.238 5.686 1.00 92.81 73 GLU A CA 1
ATOM 570 C C . GLU A 1 73 ? 2.029 9.871 5.062 1.00 92.81 73 GLU A C 1
ATOM 572 O O . GLU A 1 73 ? 2.876 10.402 5.782 1.00 92.81 73 GLU A O 1
ATOM 577 N N . GLU A 1 74 ? 2.136 9.807 3.737 1.00 88.25 74 GLU A N 1
ATOM 578 C CA . GLU A 1 74 ? 3.249 10.382 2.981 1.00 88.25 74 GLU A CA 1
ATOM 579 C C . GLU A 1 74 ? 2.984 11.841 2.607 1.00 88.25 74 GLU A C 1
ATOM 581 O O . GLU A 1 74 ? 1.841 12.263 2.406 1.00 88.25 74 GLU A O 1
ATOM 586 N N . GLN A 1 75 ? 4.060 12.615 2.464 1.00 82.75 75 GLN A N 1
ATOM 587 C CA . GLN A 1 75 ? 3.967 13.969 1.925 1.00 82.75 75 GLN A CA 1
ATOM 588 C C . GLN A 1 75 ? 3.845 13.904 0.401 1.00 82.75 75 GLN A C 1
ATOM 590 O O . GLN A 1 75 ? 4.702 13.344 -0.279 1.00 82.75 75 GLN A O 1
ATOM 595 N N . VAL A 1 76 ? 2.783 14.500 -0.138 1.00 80.06 76 VAL A N 1
ATOM 596 C CA . VAL A 1 76 ? 2.516 14.552 -1.579 1.00 80.06 76 VAL A CA 1
ATOM 597 C C . VAL A 1 76 ? 2.580 16.001 -2.035 1.00 80.06 76 VAL A C 1
ATOM 599 O O . VAL A 1 76 ? 1.969 16.870 -1.416 1.00 80.06 76 VAL A O 1
ATOM 602 N N . ILE A 1 77 ? 3.302 16.256 -3.124 1.00 78.19 77 ILE A N 1
ATOM 603 C CA . ILE A 1 77 ? 3.368 17.575 -3.755 1.00 78.19 77 ILE A CA 1
ATOM 604 C C . ILE A 1 77 ? 2.482 17.538 -5.004 1.00 78.19 77 ILE A C 1
ATOM 606 O O . ILE A 1 77 ? 2.727 16.746 -5.915 1.00 78.19 77 ILE A O 1
ATOM 610 N N . ASP A 1 78 ? 1.450 18.379 -5.044 1.00 76.00 78 ASP A N 1
ATOM 611 C CA . ASP A 1 78 ? 0.580 18.525 -6.216 1.00 76.00 78 ASP A CA 1
ATOM 612 C C . ASP A 1 78 ? 1.245 19.452 -7.249 1.00 76.00 78 ASP A C 1
ATOM 614 O O . ASP A 1 78 ? 1.783 20.500 -6.898 1.00 76.00 78 ASP A O 1
ATOM 618 N N . GLN A 1 79 ? 1.171 19.095 -8.533 1.00 75.81 79 GLN A N 1
ATOM 619 C CA . GLN A 1 79 ? 1.626 19.936 -9.650 1.00 75.81 79 GLN A CA 1
ATOM 620 C C . GLN A 1 79 ? 0.898 21.281 -9.729 1.00 75.81 79 GLN A C 1
ATOM 622 O O . GLN A 1 79 ? 1.390 22.216 -10.355 1.00 75.81 79 GLN A O 1
ATOM 627 N N . LYS A 1 80 ? -0.289 21.378 -9.130 1.00 78.81 80 LYS A N 1
ATOM 628 C CA . LYS A 1 80 ? -1.065 22.620 -9.063 1.00 78.81 80 LYS A CA 1
ATOM 629 C C . LYS A 1 80 ? -0.627 23.550 -7.932 1.00 78.81 80 LYS A C 1
ATOM 631 O O . LYS A 1 80 ? -1.169 24.649 -7.842 1.00 78.81 80 LYS A O 1
ATOM 636 N N . ASP A 1 81 ? 0.288 23.120 -7.064 1.00 78.94 81 ASP A N 1
ATOM 637 C CA . ASP A 1 81 ? 0.819 23.965 -5.998 1.00 78.94 81 ASP A CA 1
ATOM 638 C C . ASP A 1 81 ? 1.708 25.065 -6.598 1.00 78.94 81 ASP A C 1
ATOM 640 O O . ASP A 1 81 ? 2.591 24.797 -7.412 1.00 78.94 81 ASP A O 1
ATOM 644 N N . GLU A 1 82 ? 1.499 26.312 -6.179 1.00 80.56 82 GLU A N 1
ATOM 645 C CA . GLU A 1 82 ? 2.306 27.461 -6.608 1.00 80.56 82 GLU A CA 1
ATOM 646 C C . GL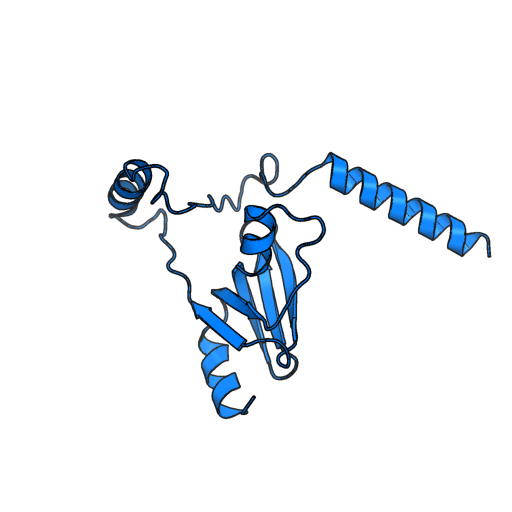U A 1 82 ? 3.795 27.270 -6.274 1.00 80.56 82 GLU A C 1
ATOM 648 O O . GLU A 1 82 ? 4.661 27.808 -6.963 1.00 80.56 82 GLU A O 1
ATOM 653 N N . LYS A 1 83 ? 4.101 26.460 -5.252 1.00 81.50 83 LYS A N 1
ATOM 654 C CA . LYS A 1 83 ? 5.468 26.138 -4.818 1.00 81.50 83 LYS A CA 1
ATOM 655 C C . LYS A 1 83 ? 6.058 24.896 -5.479 1.00 81.50 83 LYS A C 1
ATOM 657 O O . LYS A 1 83 ? 7.201 24.548 -5.180 1.00 81.50 83 LYS A O 1
ATOM 662 N N . TYR A 1 84 ? 5.316 24.220 -6.359 1.00 80.31 84 TYR A N 1
ATOM 663 C CA . TYR A 1 84 ? 5.749 22.970 -6.986 1.00 80.31 84 TYR A CA 1
ATOM 664 C C . TYR A 1 84 ? 7.134 23.103 -7.634 1.00 80.31 84 TYR A C 1
ATOM 666 O O . TYR A 1 84 ? 8.042 22.334 -7.324 1.00 80.31 84 TYR A O 1
ATOM 674 N N . GLU A 1 85 ? 7.325 24.128 -8.468 1.00 79.38 85 GLU A N 1
ATOM 675 C CA . GLU A 1 85 ? 8.582 24.359 -9.193 1.00 79.38 85 GLU A CA 1
ATOM 676 C C . GLU A 1 85 ? 9.758 24.703 -8.266 1.00 79.38 85 GLU A C 1
ATOM 678 O O . GLU A 1 85 ? 10.892 24.274 -8.506 1.00 79.38 85 GLU A O 1
ATOM 683 N N . GLU A 1 86 ? 9.502 25.440 -7.181 1.00 80.88 86 GLU A N 1
ATOM 684 C CA . GLU A 1 86 ? 10.523 25.796 -6.189 1.00 80.88 86 GLU A CA 1
ATOM 685 C C . GLU A 1 86 ? 11.023 24.546 -5.459 1.00 80.88 86 GLU A C 1
ATOM 687 O O . GLU A 1 86 ? 12.226 24.268 -5.451 1.00 80.88 86 GLU A O 1
ATOM 692 N N . ILE A 1 87 ? 10.096 23.735 -4.940 1.00 78.69 87 ILE A N 1
ATOM 693 C CA . ILE A 1 87 ? 10.412 22.507 -4.200 1.00 78.69 87 ILE A CA 1
ATOM 694 C C . ILE A 1 87 ? 11.127 21.504 -5.113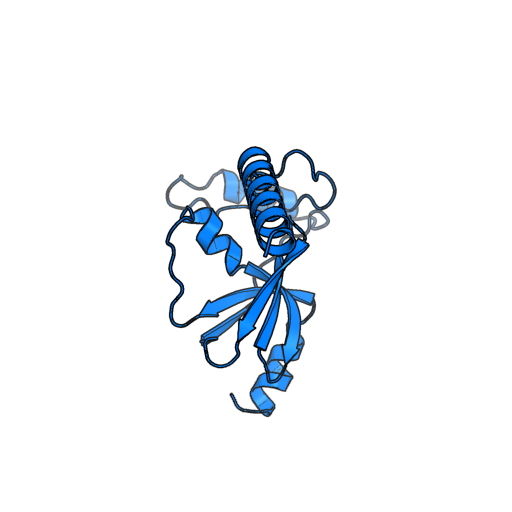 1.00 78.69 87 ILE A C 1
ATOM 696 O O . ILE A 1 87 ? 12.131 20.899 -4.735 1.00 78.69 87 ILE A O 1
ATOM 700 N N . LEU A 1 88 ? 10.663 21.354 -6.353 1.00 78.06 88 LEU A N 1
ATOM 701 C CA . LEU A 1 88 ? 11.243 20.417 -7.312 1.00 78.06 88 LEU A CA 1
ATOM 702 C C . LEU A 1 88 ? 12.667 20.824 -7.726 1.00 78.06 88 LEU A C 1
ATOM 704 O O . LEU A 1 88 ? 13.526 19.967 -7.954 1.00 78.06 88 LEU A O 1
ATOM 708 N N . THR A 1 89 ? 12.942 22.129 -7.775 1.00 79.50 89 THR A N 1
ATOM 709 C CA . THR A 1 89 ? 14.286 22.670 -8.012 1.00 79.50 89 THR A CA 1
ATOM 710 C C . THR A 1 89 ? 15.215 22.436 -6.821 1.00 79.50 89 THR A C 1
ATOM 712 O O . THR A 1 89 ? 16.388 22.115 -7.026 1.00 79.50 89 THR A O 1
ATOM 715 N N . GLU A 1 90 ? 14.723 22.571 -5.588 1.00 79.19 90 GLU A N 1
ATOM 716 C CA . GLU A 1 90 ? 15.503 22.292 -4.375 1.00 79.19 90 GLU A CA 1
ATOM 717 C C . GLU A 1 90 ? 15.877 20.813 -4.261 1.00 79.19 90 GLU A C 1
ATOM 719 O O . GLU A 1 90 ? 17.051 20.497 -4.056 1.00 79.19 90 GLU A O 1
ATOM 724 N N . VAL A 1 91 ? 14.929 19.899 -4.493 1.00 73.69 91 VAL A N 1
ATOM 725 C CA . VAL A 1 91 ? 15.205 18.455 -4.421 1.00 73.69 91 VAL A CA 1
ATOM 726 C C . VAL A 1 91 ? 16.224 18.022 -5.483 1.00 73.69 91 VAL A C 1
ATOM 728 O O . VAL A 1 91 ? 17.123 17.237 -5.190 1.00 73.69 91 VAL A O 1
ATOM 731 N N . LYS A 1 92 ? 16.163 18.586 -6.698 1.00 73.19 92 LYS A N 1
ATOM 732 C CA . LYS A 1 92 ? 17.143 18.306 -7.767 1.00 73.19 92 LYS A CA 1
ATOM 733 C C . LYS A 1 92 ? 18.556 18.817 -7.466 1.00 73.19 92 LYS A C 1
ATOM 735 O O . LYS A 1 92 ? 19.512 18.319 -8.057 1.00 73.19 92 LYS A O 1
ATOM 740 N N . LYS A 1 93 ? 18.703 19.822 -6.596 1.00 79.00 93 LYS A N 1
ATOM 741 C CA . LYS A 1 93 ? 20.001 20.404 -6.212 1.00 79.00 93 LYS A CA 1
ATOM 742 C C . LYS A 1 93 ? 20.668 19.679 -5.041 1.00 79.00 93 LYS A C 1
ATOM 744 O O . LYS A 1 93 ? 21.837 19.956 -4.771 1.00 79.00 93 LYS A O 1
ATOM 749 N N . ALA A 1 94 ? 19.964 18.779 -4.352 1.00 69.31 94 ALA A N 1
ATOM 750 C CA . ALA A 1 94 ? 20.537 18.017 -3.251 1.00 69.31 94 ALA A CA 1
ATOM 751 C C . ALA A 1 94 ? 21.710 17.132 -3.738 1.00 69.31 94 ALA A C 1
ATOM 753 O O . ALA A 1 94 ? 21.645 16.571 -4.840 1.00 69.31 94 ALA A O 1
ATOM 754 N N . PRO A 1 95 ? 22.796 16.997 -2.951 1.00 65.06 95 PRO A N 1
ATOM 755 C CA . PRO A 1 95 ? 23.885 16.074 -3.266 1.00 65.06 95 PRO A CA 1
ATOM 756 C C . PRO A 1 95 ? 23.355 14.631 -3.354 1.00 65.06 95 PRO A C 1
ATOM 758 O O . PRO A 1 95 ? 22.392 14.311 -2.660 1.00 65.06 95 PRO A O 1
ATOM 761 N N . PRO A 1 96 ? 23.962 13.746 -4.169 1.00 58.69 96 PRO A N 1
ATOM 762 C CA . PRO A 1 96 ? 23.416 12.415 -4.478 1.00 58.69 96 PRO A CA 1
ATOM 763 C C . PRO A 1 96 ? 23.128 11.545 -3.244 1.00 58.69 96 PRO A C 1
ATOM 765 O O . PRO A 1 96 ? 22.247 10.698 -3.277 1.00 58.69 96 PRO A O 1
ATOM 768 N N . GLU A 1 97 ? 23.822 11.799 -2.137 1.00 56.19 97 GLU A N 1
ATOM 769 C CA . GLU A 1 97 ? 23.650 11.112 -0.850 1.00 56.19 97 GLU A CA 1
ATOM 770 C C . GLU A 1 97 ? 22.389 11.551 -0.072 1.00 56.19 97 GLU A C 1
ATOM 772 O O . GLU A 1 97 ? 21.984 10.892 0.881 1.00 56.19 97 GLU A O 1
ATOM 777 N N . GLN A 1 98 ? 21.769 12.667 -0.468 1.00 52.94 98 GLN A N 1
ATOM 778 C CA . GLN A 1 98 ? 20.571 13.274 0.132 1.00 52.94 98 GLN A CA 1
ATOM 779 C C . GLN A 1 98 ? 19.437 13.465 -0.885 1.00 52.94 98 GLN A C 1
ATOM 781 O O . GLN A 1 98 ? 18.417 14.079 -0.567 1.00 52.94 98 GLN A O 1
ATOM 786 N N . GLN A 1 99 ? 19.607 12.973 -2.115 1.00 55.12 99 GLN A N 1
ATOM 787 C CA . GLN A 1 99 ? 18.556 13.034 -3.120 1.00 55.12 99 GLN A CA 1
ATOM 788 C C . GLN A 1 99 ? 17.403 12.137 -2.683 1.00 55.12 99 GLN A C 1
ATOM 790 O O . GLN A 1 99 ? 17.523 10.917 -2.599 1.00 55.12 99 GLN A O 1
ATOM 795 N N . VAL A 1 100 ? 16.274 12.771 -2.382 1.00 55.94 100 VAL A N 1
ATOM 796 C CA . VAL A 1 100 ? 15.014 12.075 -2.149 1.00 55.94 100 VAL A CA 1
ATOM 797 C C . VAL A 1 100 ? 14.599 11.446 -3.478 1.00 55.94 100 VAL A C 1
ATOM 799 O O . VAL A 1 100 ? 14.598 12.130 -4.505 1.00 55.94 100 VAL A O 1
ATOM 802 N N . ASN A 1 101 ? 14.262 10.156 -3.479 1.00 55.03 101 ASN A N 1
ATOM 803 C CA . ASN A 1 101 ? 13.738 9.492 -4.671 1.00 55.03 101 ASN A CA 1
ATOM 804 C C . ASN A 1 101 ? 12.365 10.094 -5.004 1.00 55.03 101 ASN A C 1
ATOM 806 O O . ASN A 1 101 ? 11.344 9.686 -4.456 1.00 55.03 101 ASN A O 1
ATOM 810 N N . ILE A 1 102 ? 12.337 11.091 -5.892 1.00 56.69 102 ILE A N 1
ATOM 811 C CA . ILE A 1 102 ? 11.087 11.570 -6.478 1.00 56.69 102 ILE A CA 1
ATOM 812 C C . ILE A 1 102 ? 10.685 10.553 -7.532 1.00 56.69 102 ILE A C 1
ATOM 814 O O . ILE A 1 102 ? 11.272 10.490 -8.612 1.00 56.69 102 ILE A O 1
ATOM 818 N N . ILE A 1 103 ? 9.660 9.777 -7.217 1.00 59.56 103 ILE A N 1
ATOM 819 C CA . ILE A 1 103 ? 9.031 8.878 -8.170 1.00 59.56 103 ILE A CA 1
ATOM 820 C C . ILE A 1 103 ? 7.952 9.680 -8.899 1.00 59.56 103 ILE A C 1
ATOM 822 O O . ILE A 1 103 ? 6.948 10.044 -8.282 1.00 59.56 103 ILE A O 1
ATOM 826 N N . PRO A 1 104 ? 8.136 10.011 -10.190 1.00 55.97 104 PRO A N 1
ATOM 827 C CA . PRO A 1 104 ? 7.114 10.724 -10.935 1.00 55.97 104 PRO A CA 1
ATOM 828 C C . PRO A 1 104 ? 5.882 9.830 -11.064 1.00 55.97 104 PRO A C 1
ATOM 830 O O . PRO A 1 104 ? 5.948 8.753 -11.658 1.00 55.97 104 PRO A O 1
ATOM 833 N N . VAL A 1 105 ? 4.755 10.289 -10.517 1.00 53.34 105 VAL A N 1
ATOM 834 C CA . VAL A 1 105 ? 3.467 9.621 -10.690 1.00 53.34 105 VAL A CA 1
ATOM 835 C C . VAL A 1 105 ? 2.767 10.174 -11.939 1.00 53.34 105 VAL A C 1
ATOM 837 O O . VAL A 1 105 ? 1.947 11.081 -11.847 1.00 53.34 105 VAL A O 1
ATOM 840 N N . ASP A 1 106 ? 3.109 9.673 -13.128 1.00 53.88 106 ASP A N 1
ATOM 841 C CA . ASP A 1 106 ? 2.355 9.947 -14.357 1.00 53.88 106 ASP A CA 1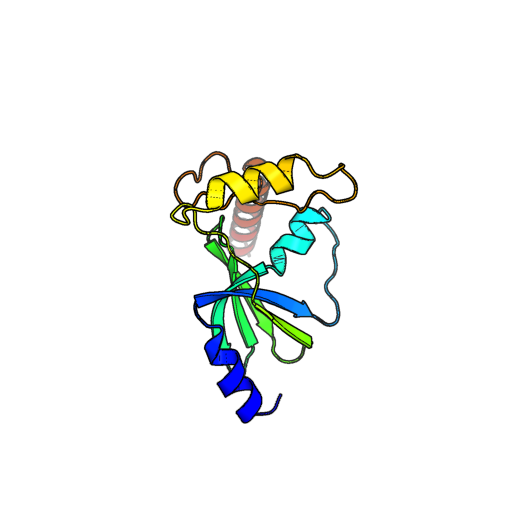
ATOM 842 C C . ASP A 1 106 ? 1.214 8.925 -14.538 1.00 53.88 106 ASP A C 1
ATOM 844 O O . ASP A 1 106 ? 1.399 7.822 -15.053 1.00 53.88 106 ASP A O 1
ATOM 848 N N . ILE A 1 107 ? 0.005 9.307 -14.116 1.00 52.09 107 ILE A N 1
ATOM 849 C CA . ILE A 1 107 ? -1.214 8.482 -14.225 1.00 52.09 107 ILE A CA 1
ATOM 850 C C . ILE A 1 107 ? -1.630 8.284 -15.704 1.00 52.09 107 ILE A C 1
ATOM 852 O O . ILE A 1 107 ? -2.429 7.395 -16.014 1.00 52.09 107 ILE A O 1
ATOM 856 N N . GLN A 1 108 ? -1.105 9.087 -16.640 1.00 48.28 108 GLN A N 1
ATOM 857 C CA . GLN A 1 108 ? -1.545 9.116 -18.040 1.00 48.28 108 GLN A CA 1
ATOM 858 C C . GLN A 1 108 ? -0.596 8.380 -19.003 1.00 48.28 108 GLN A C 1
ATOM 860 O O . GLN A 1 108 ? -1.077 7.782 -19.970 1.00 48.28 108 GLN A O 1
ATOM 865 N N . ASN A 1 109 ? 0.714 8.319 -18.737 1.00 50.59 109 ASN A N 1
ATOM 866 C CA . ASN A 1 109 ? 1.666 7.561 -19.568 1.00 50.59 109 ASN A CA 1
ATOM 867 C C . ASN A 1 109 ? 1.919 6.134 -19.061 1.00 50.59 109 ASN A C 1
ATOM 869 O O . ASN A 1 109 ? 2.927 5.835 -18.423 1.00 50.59 109 ASN A O 1
ATOM 873 N N . LYS A 1 110 ? 1.053 5.195 -19.455 1.00 50.56 110 LYS A N 1
ATOM 874 C CA . LYS A 1 110 ? 1.240 3.757 -19.170 1.00 50.56 110 LYS A CA 1
ATOM 875 C C . LYS A 1 110 ? 2.443 3.108 -19.873 1.00 50.56 110 LYS A C 1
ATOM 877 O O . LYS A 1 110 ? 2.911 2.073 -19.414 1.00 50.56 110 LYS A O 1
ATOM 882 N N . ASN A 1 111 ? 2.937 3.683 -20.972 1.00 51.66 111 ASN A N 1
ATOM 883 C CA . ASN A 1 111 ? 3.858 2.989 -21.885 1.00 51.66 111 ASN A CA 1
ATOM 884 C C . ASN A 1 111 ? 5.353 3.136 -21.552 1.00 51.66 111 ASN A C 1
ATOM 886 O O . ASN A 1 111 ? 6.159 2.467 -22.184 1.00 51.66 111 ASN A O 1
ATOM 890 N N . ASN A 1 112 ? 5.730 3.982 -20.590 1.00 53.44 112 ASN A N 1
ATOM 891 C CA . ASN A 1 112 ? 7.135 4.240 -20.231 1.00 53.44 112 ASN A CA 1
ATOM 892 C C . ASN A 1 112 ? 7.353 4.198 -18.710 1.00 53.44 112 ASN A C 1
ATOM 894 O O . ASN A 1 112 ? 8.160 4.938 -18.149 1.00 53.44 112 ASN A O 1
ATOM 898 N N . SER A 1 113 ? 6.583 3.355 -18.021 1.00 54.03 113 SER A N 1
ATOM 899 C CA . SER A 1 113 ? 6.706 3.205 -16.577 1.00 54.03 113 SER A CA 1
ATOM 900 C C . SER A 1 113 ? 7.960 2.386 -16.247 1.00 54.03 113 SER A C 1
ATOM 902 O O . SER A 1 113 ? 8.030 1.235 -16.674 1.00 54.03 113 SER A O 1
ATOM 904 N N . PRO A 1 114 ? 8.912 2.894 -15.437 1.00 57.75 114 PRO A N 1
ATOM 905 C CA . PRO A 1 114 ? 10.065 2.106 -1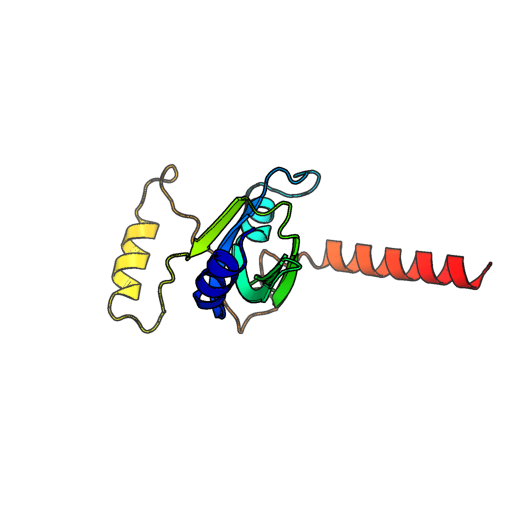4.978 1.00 57.75 114 PRO A CA 1
ATOM 906 C C . PRO A 1 114 ? 9.660 0.918 -14.080 1.00 57.75 114 PRO A C 1
ATOM 908 O O . PRO A 1 114 ? 10.502 0.124 -13.670 1.00 57.75 114 PRO A O 1
ATOM 911 N N . TYR A 1 115 ? 8.366 0.800 -13.773 1.00 53.50 115 TYR A N 1
ATOM 912 C CA . TYR A 1 115 ? 7.756 -0.226 -12.932 1.00 53.50 115 TYR A CA 1
ATOM 913 C C . TYR A 1 115 ? 7.143 -1.388 -13.710 1.00 53.50 115 TYR A C 1
ATOM 915 O O . TYR A 1 115 ? 6.782 -2.399 -13.109 1.00 53.50 115 TYR A O 1
ATOM 923 N N . ILE A 1 116 ? 6.983 -1.239 -15.025 1.00 58.66 116 ILE A N 1
ATOM 924 C CA . ILE A 1 116 ? 6.434 -2.273 -15.896 1.00 58.66 116 ILE A CA 1
ATOM 925 C C . ILE A 1 116 ? 7.578 -2.748 -16.780 1.00 58.66 116 ILE A C 1
ATOM 927 O O . ILE A 1 116 ? 7.972 -2.046 -17.703 1.00 58.66 116 ILE A O 1
ATOM 931 N N . ASP A 1 117 ? 8.100 -3.935 -16.482 1.00 68.56 117 ASP A N 1
ATOM 932 C CA . ASP A 1 117 ? 9.049 -4.639 -17.341 1.00 68.56 117 ASP A CA 1
ATOM 933 C C . ASP A 1 117 ? 8.250 -5.553 -18.295 1.00 68.56 117 ASP A C 1
ATOM 935 O O . ASP A 1 117 ? 7.692 -6.568 -17.848 1.00 68.56 117 ASP A O 1
ATOM 939 N N . PRO A 1 118 ? 8.117 -5.187 -19.587 1.00 69.25 118 PRO A N 1
ATOM 940 C CA . PRO A 1 118 ? 7.291 -5.929 -20.534 1.00 69.25 118 PRO A CA 1
ATOM 941 C C . PRO A 1 118 ? 7.777 -7.365 -20.738 1.00 69.25 118 PRO A C 1
ATOM 943 O O . PRO A 1 118 ? 6.950 -8.267 -20.885 1.00 69.25 118 PRO A O 1
ATOM 946 N N . ASP A 1 119 ? 9.090 -7.589 -20.675 1.00 72.25 119 ASP A N 1
ATOM 947 C CA . ASP A 1 119 ? 9.708 -8.896 -20.895 1.00 72.25 119 ASP A CA 1
ATOM 948 C C . ASP A 1 119 ? 9.408 -9.832 -19.714 1.00 72.25 119 ASP A C 1
ATOM 950 O O . ASP A 1 119 ? 9.062 -11.007 -19.893 1.00 72.25 119 ASP A O 1
ATOM 954 N N . ILE A 1 120 ? 9.463 -9.315 -18.480 1.00 73.88 120 ILE A N 1
ATOM 955 C CA . ILE A 1 120 ? 9.043 -10.070 -17.287 1.00 73.88 120 ILE A CA 1
ATOM 956 C C . ILE A 1 120 ? 7.544 -10.398 -17.359 1.00 73.88 120 ILE A C 1
ATOM 958 O O . ILE A 1 120 ? 7.147 -11.531 -17.063 1.00 73.88 120 ILE A O 1
ATOM 962 N N . MET A 1 121 ? 6.701 -9.448 -17.777 1.00 72.88 121 MET A N 1
ATOM 963 C CA . MET A 1 121 ? 5.259 -9.683 -17.921 1.00 72.88 121 MET A CA 1
ATOM 964 C C . MET A 1 121 ? 4.937 -10.735 -18.989 1.00 72.88 121 MET A C 1
ATOM 966 O O . MET A 1 121 ? 4.077 -11.597 -18.764 1.00 72.88 121 MET A O 1
ATOM 970 N N . GLU A 1 122 ? 5.628 -10.708 -20.129 1.00 77.06 122 GLU A N 1
ATOM 971 C CA . GLU A 1 122 ? 5.485 -11.714 -21.181 1.00 77.06 122 GLU A CA 1
ATOM 972 C C . GLU A 1 122 ? 5.866 -13.112 -20.670 1.00 77.06 122 GLU A C 1
ATOM 974 O O . GLU A 1 122 ? 5.105 -14.072 -20.846 1.00 77.06 122 GLU A O 1
ATOM 979 N N . ASN A 1 123 ? 6.987 -13.224 -19.954 1.00 82.56 123 ASN A N 1
ATOM 980 C CA . ASN A 1 123 ? 7.438 -14.482 -19.361 1.00 82.56 123 ASN A CA 1
ATOM 981 C C . ASN A 1 123 ? 6.433 -15.055 -18.353 1.00 82.56 123 ASN A C 1
ATOM 983 O O . ASN A 1 123 ? 6.091 -16.238 -18.430 1.00 82.56 123 ASN A O 1
ATOM 987 N N . LEU A 1 124 ? 5.900 -14.230 -17.447 1.00 74.56 124 LEU A N 1
ATOM 988 C CA . LEU A 1 124 ? 4.872 -14.656 -16.488 1.00 74.56 124 LEU A CA 1
ATOM 989 C C . LEU A 1 124 ? 3.581 -15.097 -17.194 1.00 74.56 124 LEU A C 1
ATOM 991 O O . LEU A 1 124 ? 2.970 -16.101 -16.816 1.00 74.56 124 LEU A O 1
ATOM 995 N N . SER A 1 125 ? 3.183 -14.392 -18.257 1.00 83.12 125 SER A N 1
ATOM 996 C CA . SER A 1 125 ? 2.022 -14.752 -19.079 1.00 83.12 125 SER A CA 1
ATOM 997 C C . SER A 1 125 ? 2.203 -16.113 -19.757 1.00 83.12 125 SER A C 1
ATOM 999 O O . SER A 1 125 ? 1.296 -16.953 -19.738 1.00 83.12 125 SER A O 1
ATOM 1001 N N . ASN A 1 126 ? 3.385 -16.377 -20.315 1.00 86.75 126 ASN A N 1
ATOM 1002 C CA . ASN A 1 126 ? 3.699 -17.655 -20.949 1.00 86.75 126 ASN A CA 1
ATOM 1003 C C . ASN A 1 126 ? 3.755 -18.800 -19.926 1.00 86.75 126 ASN A C 1
ATOM 1005 O O . ASN A 1 126 ? 3.135 -19.841 -20.156 1.00 86.75 126 ASN A O 1
ATOM 1009 N N . GLN A 1 127 ? 4.359 -18.584 -18.754 1.00 85.31 127 GLN A N 1
ATOM 1010 C CA . GLN A 1 127 ? 4.332 -19.557 -17.654 1.00 85.31 127 GLN A CA 1
ATOM 1011 C C . GLN A 1 127 ? 2.899 -19.894 -17.217 1.00 85.31 127 GLN A C 1
ATOM 1013 O O . GLN A 1 127 ? 2.550 -21.067 -17.058 1.00 85.31 127 GLN A O 1
ATOM 1018 N N . ALA A 1 128 ? 2.029 -18.888 -17.082 1.00 82.06 128 ALA A N 1
ATOM 1019 C CA . ALA A 1 128 ? 0.627 -19.105 -16.738 1.00 82.06 128 ALA A CA 1
ATOM 1020 C C . ALA A 1 128 ? -0.110 -19.945 -17.800 1.00 82.06 128 ALA A C 1
ATOM 1022 O O . ALA A 1 128 ? -0.886 -20.841 -17.449 1.00 82.06 128 ALA A O 1
ATOM 1023 N N . LYS A 1 129 ? 0.153 -19.710 -19.096 1.00 87.62 129 LYS A N 1
ATOM 1024 C CA . LYS A 1 129 ? -0.407 -20.514 -20.201 1.00 87.62 129 LYS A CA 1
ATOM 1025 C C . LYS A 1 129 ? 0.056 -21.970 -20.134 1.00 87.62 129 LYS A C 1
ATOM 1027 O O . LYS A 1 129 ? -0.776 -22.870 -20.263 1.00 87.62 129 LYS A O 1
ATOM 1032 N N . GLU A 1 130 ? 1.342 -22.212 -19.898 1.00 88.88 130 GLU A N 1
ATOM 1033 C CA . GLU A 1 130 ? 1.895 -23.567 -19.777 1.00 88.88 130 GLU A CA 1
ATOM 1034 C C . GLU A 1 130 ? 1.284 -24.344 -18.607 1.00 88.88 130 GLU A C 1
ATOM 1036 O O . GLU A 1 130 ? 0.910 -25.511 -18.757 1.00 88.88 130 GLU A O 1
ATOM 1041 N N . ILE A 1 131 ? 1.136 -23.699 -17.447 1.00 89.06 131 ILE A N 1
ATOM 1042 C CA . ILE A 1 131 ? 0.489 -24.292 -16.270 1.00 89.06 131 ILE A CA 1
ATOM 1043 C C . ILE A 1 131 ? -0.955 -24.691 -16.604 1.00 89.06 131 ILE A C 1
ATOM 1045 O O . ILE A 1 131 ? -1.379 -25.809 -16.300 1.00 89.06 131 ILE A O 1
ATOM 1049 N N . ARG A 1 132 ? -1.698 -23.815 -17.291 1.00 80.69 132 ARG A N 1
ATOM 1050 C CA . ARG A 1 132 ? -3.085 -24.075 -17.707 1.00 80.69 132 ARG A CA 1
ATOM 1051 C C . ARG A 1 132 ? -3.184 -25.276 -18.648 1.00 80.69 132 ARG A C 1
ATOM 1053 O O . ARG A 1 132 ? -4.036 -26.137 -18.457 1.00 80.69 132 ARG A O 1
ATOM 1060 N N . GLN A 1 133 ? -2.285 -25.370 -19.627 1.00 82.94 133 GLN A N 1
ATOM 1061 C CA . GLN A 1 133 ? -2.231 -26.505 -20.555 1.00 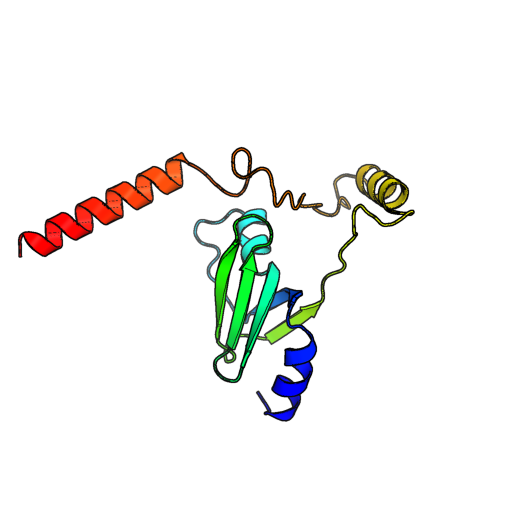82.94 133 GLN A CA 1
ATOM 1062 C C . GLN A 1 133 ? -1.895 -27.824 -19.847 1.00 82.94 133 GLN A C 1
ATOM 1064 O O . GLN A 1 133 ? -2.457 -28.862 -20.193 1.00 82.94 133 GLN A O 1
ATOM 1069 N N . LYS A 1 134 ? -1.016 -27.797 -18.837 1.00 81.75 134 LYS A N 1
ATOM 1070 C CA . LYS A 1 134 ? -0.688 -28.977 -18.021 1.00 81.75 134 LYS A CA 1
ATOM 1071 C C . LYS A 1 134 ? -1.853 -29.426 -17.135 1.00 81.75 134 LYS A C 1
ATOM 1073 O O . LYS A 1 134 ? -2.004 -30.626 -16.940 1.00 81.75 134 LYS A O 1
ATOM 1078 N N . MET A 1 135 ? -2.680 -28.503 -16.637 1.00 72.50 135 MET A N 1
ATOM 1079 C CA . MET A 1 135 ? -3.885 -28.851 -15.868 1.00 72.50 135 MET A CA 1
ATOM 1080 C C . MET A 1 135 ? -4.989 -29.473 -16.728 1.00 72.50 135 MET A C 1
ATOM 1082 O O . MET A 1 135 ? -5.679 -30.356 -16.248 1.00 72.50 135 MET A O 1
ATOM 1086 N N . ILE A 1 136 ? -5.139 -29.053 -17.989 1.00 72.88 136 ILE A N 1
ATOM 1087 C CA . ILE A 1 136 ? -6.161 -29.594 -18.911 1.00 72.88 136 ILE A CA 1
ATOM 1088 C C . ILE A 1 136 ? -5.811 -31.013 -19.400 1.00 72.88 136 ILE A C 1
ATOM 1090 O O . ILE A 1 136 ? -6.686 -31.758 -19.828 1.00 72.88 136 ILE A O 1
ATOM 1094 N N . ARG A 1 137 ? -4.527 -31.392 -19.369 1.00 62.84 137 ARG A N 1
ATOM 1095 C CA . ARG A 1 137 ? -4.038 -32.715 -19.804 1.00 62.84 137 ARG A CA 1
ATOM 1096 C C . ARG A 1 137 ? -4.041 -33.784 -18.697 1.00 62.84 137 ARG A C 1
ATOM 1098 O O . ARG A 1 137 ? -3.616 -34.904 -18.973 1.00 62.84 137 ARG A O 1
ATOM 1105 N N . LYS A 1 138 ? -4.456 -33.443 -17.475 1.00 52.53 138 LYS A N 1
ATOM 1106 C CA . LYS A 1 138 ? -4.679 -34.377 -16.361 1.00 52.53 138 LYS A CA 1
ATOM 1107 C C . LYS A 1 138 ? -6.169 -34.623 -16.186 1.00 52.53 138 LYS A C 1
ATOM 1109 O O . LYS A 1 138 ? -6.498 -35.761 -15.796 1.00 52.53 138 LYS A O 1
#

Radius of gyration: 18.52 Å; chains: 1; bounding box: 36×62×41 Å